Protein AF-A0A933K1U7-F1 (afdb_monomer_lite)

Foldseek 3Di:
DPDDPPDDQWDAAPNFIWGWDAWPDDDQFWTWTWTATPVRDIDIDIDTFNNDPCRVVCVVVSVVVVVVVLVVLVVCVPPPPRDHDGD

pLDDT: mean 86.38, std 14.29, range [32.56, 97.75]

Secondary structure (DSSP, 8-state):
--PPPSS-SEEEETTEEEEEEEEEEE-SSEEEEEEEETTS-EEEEEEE---STTTTTTHHHHHHHHHHHHHHHHHTTTSTTSPPPP-

Sequence (87 aa):
MFGFRTYPDQTTIDGELYRYEKILKEDFFSVNVLYKADSGKRYVLKLSDFRFIFGIFLRPLAMLVSRHEYRIYSMVADIPGVPRLGP

Structure (mmCIF, N/CA/C/O backbone):
data_AF-A0A933K1U7-F1
#
_entry.id   AF-A0A933K1U7-F1
#
loop_
_atom_site.group_PDB
_atom_site.id
_atom_site.type_symbol
_atom_site.label_atom_id
_atom_site.label_alt_id
_atom_site.label_comp_id
_atom_site.label_asym_id
_atom_site.label_entity_id
_atom_site.label_seq_id
_atom_site.pdbx_PDB_ins_code
_atom_site.Cartn_x
_atom_site.Cartn_y
_at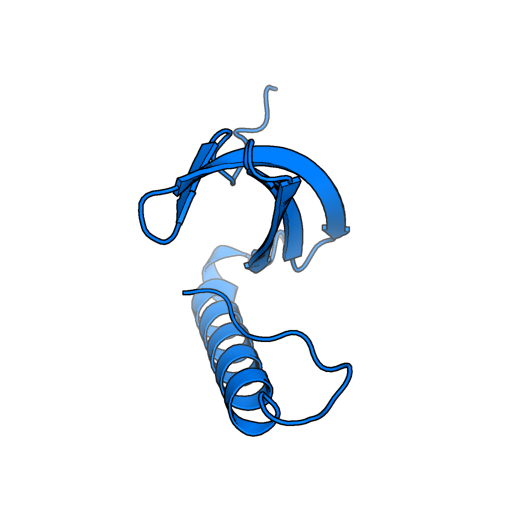om_site.Cartn_z
_atom_site.occupancy
_atom_site.B_iso_or_equiv
_atom_site.auth_seq_id
_atom_site.auth_comp_id
_atom_site.auth_asym_id
_atom_site.auth_atom_id
_atom_site.pdbx_PDB_model_num
ATOM 1 N N . MET A 1 1 ? 22.228 13.760 1.667 1.00 32.56 1 MET A N 1
ATOM 2 C CA . MET A 1 1 ? 21.122 14.248 0.814 1.00 32.56 1 MET A CA 1
ATOM 3 C C . MET A 1 1 ? 19.858 13.572 1.311 1.00 32.56 1 MET A C 1
ATOM 5 O O . MET A 1 1 ? 19.801 12.352 1.258 1.00 32.56 1 MET A O 1
ATOM 9 N N . PHE A 1 2 ? 18.926 14.320 1.906 1.00 34.22 2 PHE A N 1
ATOM 10 C CA . PHE A 1 2 ? 17.664 13.765 2.402 1.00 34.22 2 PHE A CA 1
ATOM 11 C C . PHE A 1 2 ? 16.879 13.217 1.208 1.00 34.22 2 PHE A C 1
ATOM 13 O O . PHE A 1 2 ? 16.379 13.987 0.392 1.00 34.22 2 PHE A O 1
ATOM 20 N N . GLY A 1 3 ? 16.849 11.893 1.053 1.00 42.00 3 GLY A N 1
ATOM 21 C CA . GLY A 1 3 ? 15.989 11.255 0.067 1.00 42.00 3 GLY A CA 1
ATOM 22 C C . GLY A 1 3 ? 14.546 11.567 0.437 1.00 42.00 3 GLY A C 1
ATOM 23 O O . GLY A 1 3 ? 14.117 11.242 1.544 1.00 42.00 3 GLY A O 1
ATOM 24 N N . PHE A 1 4 ? 13.816 12.244 -0.448 1.00 50.75 4 PHE A N 1
ATOM 25 C CA . PHE A 1 4 ? 12.379 12.423 -0.284 1.00 50.75 4 PHE A CA 1
ATOM 26 C C . PHE A 1 4 ? 11.750 11.034 -0.131 1.00 50.75 4 PHE A C 1
ATOM 28 O O . PHE A 1 4 ? 11.923 10.183 -1.004 1.00 50.75 4 PHE A O 1
ATOM 35 N N . ARG A 1 5 ? 11.063 10.782 0.991 1.00 60.44 5 ARG A N 1
ATOM 36 C CA . ARG A 1 5 ? 10.261 9.563 1.140 1.00 60.44 5 ARG A CA 1
ATOM 37 C C . ARG A 1 5 ? 9.231 9.549 0.014 1.00 60.44 5 ARG A C 1
ATOM 39 O O . ARG A 1 5 ? 8.488 10.511 -0.153 1.00 60.44 5 ARG A O 1
ATOM 46 N N . THR A 1 6 ? 9.177 8.462 -0.746 1.00 77.12 6 THR A N 1
ATOM 47 C CA . THR A 1 6 ? 8.211 8.265 -1.840 1.00 77.12 6 THR A CA 1
ATOM 48 C C . THR A 1 6 ? 6.822 7.839 -1.351 1.00 77.12 6 THR A C 1
ATOM 50 O O . THR A 1 6 ? 5.952 7.537 -2.161 1.00 77.12 6 THR A O 1
ATOM 53 N N . TYR A 1 7 ? 6.600 7.809 -0.036 1.00 86.12 7 TYR A N 1
ATOM 54 C CA . TYR A 1 7 ? 5.352 7.414 0.613 1.00 86.12 7 TYR A CA 1
ATOM 55 C C . TYR A 1 7 ? 4.995 8.400 1.737 1.00 86.12 7 TYR A C 1
ATOM 57 O O . TYR A 1 7 ? 5.899 8.962 2.363 1.00 86.12 7 TYR A O 1
ATOM 65 N N . PRO A 1 8 ? 3.697 8.629 2.003 1.00 90.44 8 PRO A N 1
ATOM 66 C CA . PRO A 1 8 ? 3.259 9.623 2.979 1.00 90.44 8 PRO A CA 1
ATOM 67 C C . PRO A 1 8 ? 3.443 9.132 4.423 1.00 90.44 8 PRO A C 1
ATOM 69 O O . PRO A 1 8 ? 3.297 7.946 4.701 1.00 90.44 8 PRO A O 1
ATOM 72 N N . ASP A 1 9 ? 3.690 10.022 5.385 1.00 94.19 9 ASP A N 1
ATOM 73 C CA . ASP A 1 9 ? 3.776 9.622 6.805 1.00 94.19 9 ASP A CA 1
ATOM 74 C C . ASP A 1 9 ? 2.406 9.232 7.398 1.00 94.19 9 ASP A C 1
ATOM 76 O O . ASP A 1 9 ? 2.327 8.530 8.409 1.00 94.19 9 ASP A O 1
ATOM 80 N N . GLN A 1 10 ? 1.317 9.657 6.755 1.00 95.62 10 GLN A N 1
ATOM 81 C CA . GLN A 1 10 ? -0.055 9.314 7.119 1.00 95.62 10 GLN A CA 1
ATOM 82 C C . GLN A 1 10 ? -0.965 9.277 5.886 1.00 95.62 10 GLN A C 1
ATOM 84 O O . GLN A 1 10 ? -0.736 10.003 4.921 1.00 95.62 10 GLN A O 1
ATOM 89 N N . THR A 1 11 ? -2.009 8.456 5.924 1.00 93.94 11 THR A N 1
ATOM 90 C CA . THR A 1 11 ? -3.039 8.371 4.880 1.00 93.94 11 THR A CA 1
ATOM 91 C C . THR A 1 11 ? -4.396 8.060 5.504 1.00 93.94 11 THR A C 1
ATOM 93 O O . THR A 1 11 ? -4.453 7.509 6.602 1.00 93.94 11 THR A O 1
ATOM 96 N N . THR A 1 12 ? -5.484 8.401 4.821 1.00 94.94 12 THR A N 1
ATOM 97 C CA . THR A 1 12 ? -6.844 8.063 5.257 1.00 94.94 12 THR A CA 1
ATOM 98 C C . THR A 1 12 ? -7.378 6.935 4.389 1.00 94.94 12 THR A C 1
ATOM 100 O O . THR A 1 12 ? -7.363 7.042 3.165 1.00 94.94 12 THR A O 1
ATOM 103 N N . ILE A 1 13 ? -7.851 5.864 5.022 1.00 91.88 13 ILE A N 1
ATOM 104 C CA . ILE A 1 13 ? -8.413 4.677 4.369 1.00 91.88 13 ILE A CA 1
ATOM 105 C C . ILE A 1 13 ? -9.794 4.452 4.981 1.00 91.88 13 ILE A C 1
ATOM 107 O O . ILE A 1 13 ? -9.900 4.326 6.199 1.00 91.88 13 ILE A O 1
ATOM 111 N N . ASP A 1 14 ? -10.847 4.471 4.16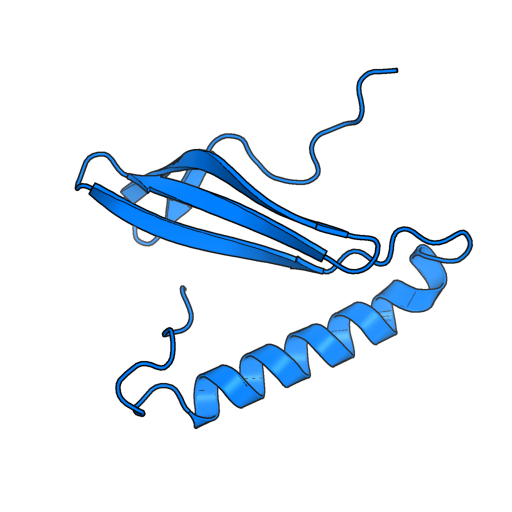2 1.00 91.06 14 ASP A N 1
ATOM 112 C CA . ASP A 1 14 ? -12.248 4.337 4.601 1.00 91.06 14 ASP A CA 1
ATOM 113 C C . ASP A 1 14 ? -12.636 5.274 5.766 1.00 91.06 14 ASP A C 1
ATOM 115 O O . ASP A 1 14 ? -13.357 4.901 6.689 1.00 91.06 14 ASP A O 1
ATOM 119 N N . GLY A 1 15 ? -12.126 6.512 5.744 1.00 93.25 15 GLY A N 1
ATOM 120 C CA . GLY A 1 15 ? -12.390 7.528 6.772 1.00 93.25 15 GLY A CA 1
ATOM 121 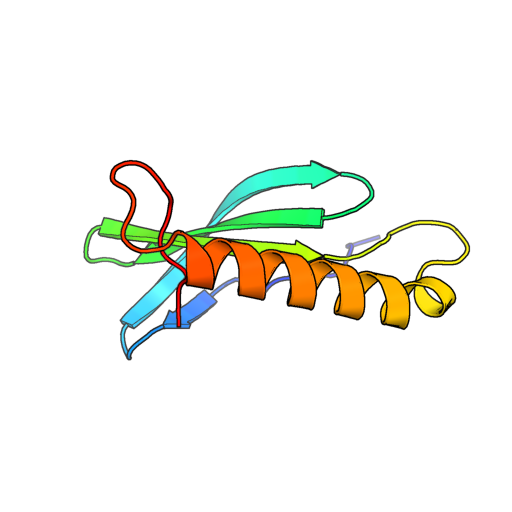C C . GLY A 1 15 ? -11.574 7.382 8.063 1.00 93.25 15 GLY A C 1
ATOM 122 O O . GLY A 1 15 ? -11.671 8.237 8.940 1.00 93.25 15 GLY A O 1
ATOM 123 N N . GLU A 1 16 ? -10.737 6.353 8.178 1.00 96.19 16 GLU A N 1
ATOM 124 C CA . GLU A 1 16 ? -9.858 6.123 9.323 1.00 96.19 16 GLU A CA 1
ATOM 125 C C . GLU A 1 16 ? -8.420 6.564 9.004 1.00 96.19 16 GLU A C 1
ATOM 127 O O . GLU A 1 16 ? -7.918 6.349 7.899 1.00 96.19 16 GLU A O 1
ATOM 132 N N . LEU A 1 17 ? -7.747 7.208 9.964 1.00 97.56 17 LEU A N 1
ATOM 133 C CA . LEU A 1 17 ? -6.375 7.688 9.800 1.00 97.56 17 LEU A CA 1
ATOM 134 C C . LEU A 1 17 ? -5.368 6.572 10.093 1.00 97.56 17 LEU A C 1
ATOM 136 O O . LEU A 1 17 ? -5.350 5.987 11.174 1.00 97.56 17 LEU A O 1
ATOM 140 N N . TYR A 1 18 ? -4.469 6.353 9.145 1.00 97.31 18 TYR A N 1
ATOM 141 C CA . TYR A 1 18 ? -3.393 5.380 9.205 1.00 97.31 18 TYR A CA 1
ATOM 142 C C . TYR A 1 18 ? -2.049 6.099 9.213 1.00 97.31 18 TYR A C 1
ATOM 144 O O . TYR A 1 18 ? -1.792 6.972 8.385 1.00 97.31 18 TYR A O 1
ATOM 152 N N . ARG A 1 19 ? -1.165 5.720 10.137 1.00 97.50 19 ARG A N 1
ATOM 153 C CA . ARG A 1 19 ? 0.180 6.294 10.276 1.00 97.50 19 ARG A CA 1
ATOM 154 C C . ARG A 1 19 ? 1.235 5.283 9.871 1.00 97.50 19 ARG A C 1
ATOM 156 O O . ARG A 1 19 ? 1.071 4.087 10.115 1.00 97.50 19 ARG A O 1
ATOM 163 N N . TYR A 1 20 ? 2.307 5.775 9.262 1.00 96.69 20 TYR A N 1
ATOM 164 C CA . TYR A 1 20 ? 3.489 4.981 8.956 1.00 96.69 20 TYR A CA 1
ATOM 165 C C . TYR A 1 20 ? 3.975 4.257 10.221 1.00 96.69 20 TYR A C 1
ATOM 167 O O . TYR A 1 20 ? 4.226 4.889 11.246 1.00 96.69 20 TYR A O 1
ATOM 175 N N . GLU A 1 21 ? 4.114 2.933 10.145 1.00 96.38 21 GLU A N 1
ATOM 176 C CA . GLU A 1 21 ? 4.679 2.108 11.217 1.00 96.38 21 GLU A CA 1
ATOM 177 C C . GLU A 1 21 ? 6.122 1.725 10.869 1.00 96.38 21 GLU A C 1
ATOM 179 O O . GLU A 1 21 ? 7.046 2.033 11.622 1.00 96.38 21 GLU A O 1
ATOM 184 N N . LYS A 1 22 ? 6.335 1.068 9.720 1.00 95.56 22 LYS A N 1
ATOM 185 C CA . LYS A 1 22 ? 7.668 0.644 9.257 1.00 95.56 22 LYS A CA 1
ATOM 186 C C . LYS A 1 22 ? 7.685 0.222 7.790 1.00 95.56 22 LYS A C 1
ATOM 188 O O . LYS A 1 22 ? 6.655 -0.114 7.214 1.00 95.56 22 LYS A O 1
ATOM 193 N N . ILE A 1 23 ? 8.882 0.132 7.219 1.00 94.94 23 ILE A N 1
ATOM 194 C CA . ILE A 1 23 ? 9.132 -0.592 5.968 1.00 94.94 23 ILE A CA 1
ATOM 195 C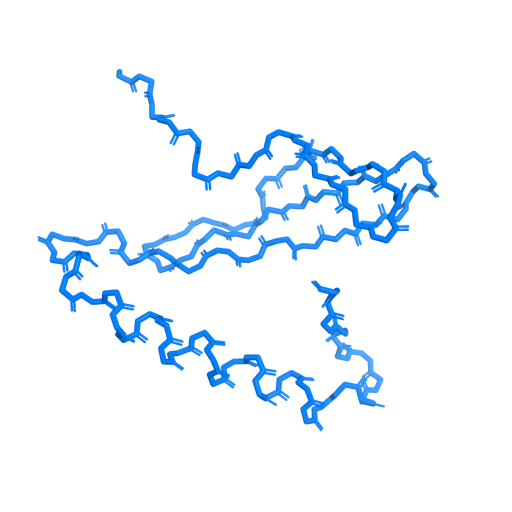 C . ILE A 1 23 ? 9.162 -2.100 6.264 1.00 94.94 23 ILE A C 1
ATOM 197 O O . ILE A 1 23 ? 9.832 -2.542 7.196 1.00 94.94 23 ILE A O 1
ATOM 201 N N . LEU A 1 24 ? 8.441 -2.892 5.470 1.00 95.56 24 LEU A N 1
ATOM 202 C CA . LEU A 1 24 ? 8.499 -4.359 5.499 1.00 95.56 24 LEU A CA 1
ATOM 203 C C . LEU A 1 24 ? 9.483 -4.922 4.476 1.00 95.56 24 LEU A C 1
ATOM 205 O O . LEU A 1 24 ? 10.077 -5.972 4.703 1.00 95.56 24 LEU A O 1
ATOM 209 N N . LYS A 1 25 ? 9.620 -4.243 3.336 1.00 92.06 25 LYS A N 1
ATOM 210 C CA . LYS A 1 25 ? 10.495 -4.638 2.233 1.00 92.06 25 LYS A CA 1
ATOM 211 C C . LYS A 1 25 ? 10.869 -3.411 1.421 1.00 92.06 25 LYS A C 1
ATOM 213 O O . LYS A 1 25 ? 10.001 -2.596 1.117 1.00 92.06 25 LYS A O 1
ATOM 218 N N . GLU A 1 26 ? 12.125 -3.343 1.008 1.00 90.19 26 GLU A N 1
ATOM 219 C CA . GLU A 1 26 ? 12.622 -2.327 0.094 1.00 90.19 26 GLU A CA 1
ATOM 220 C C . GLU A 1 26 ? 13.676 -2.941 -0.833 1.00 90.19 26 GLU A C 1
ATOM 222 O O . GLU A 1 26 ? 14.700 -3.437 -0.371 1.00 90.19 26 GLU A O 1
ATOM 227 N N . ASP A 1 27 ? 13.416 -2.933 -2.139 1.00 87.94 27 ASP A N 1
ATOM 228 C CA . ASP A 1 27 ? 14.373 -3.377 -3.156 1.00 87.94 27 ASP A CA 1
ATOM 229 C C . ASP A 1 27 ? 14.274 -2.527 -4.429 1.00 87.94 27 ASP A C 1
ATOM 231 O O . ASP A 1 27 ? 13.551 -1.532 -4.483 1.00 87.94 27 ASP A O 1
ATOM 235 N N . PHE A 1 28 ? 15.009 -2.897 -5.474 1.00 82.50 28 PHE A N 1
ATOM 236 C CA . PHE A 1 28 ? 15.049 -2.129 -6.716 1.00 82.50 28 PHE A CA 1
ATOM 237 C C . PHE A 1 28 ? 13.715 -2.048 -7.482 1.00 82.50 28 PHE A C 1
ATOM 239 O O . PHE A 1 28 ? 13.624 -1.274 -8.435 1.00 82.50 28 PHE A O 1
ATOM 246 N N . PHE A 1 29 ? 12.707 -2.836 -7.099 1.00 82.56 29 PHE A N 1
ATOM 247 C CA . PHE A 1 29 ? 11.433 -2.946 -7.807 1.00 82.56 29 PHE A CA 1
ATOM 248 C C . PHE A 1 29 ? 10.264 -2.358 -7.020 1.00 82.56 29 PHE A C 1
ATOM 250 O O . PHE A 1 29 ? 9.323 -1.833 -7.617 1.00 82.56 29 PHE A O 1
ATOM 257 N N . SER A 1 30 ? 10.277 -2.482 -5.691 1.00 87.31 30 SER A N 1
ATOM 258 C CA . SER A 1 30 ? 9.178 -1.999 -4.862 1.00 87.31 30 SER A CA 1
ATOM 259 C C . SER A 1 30 ? 9.585 -1.661 -3.433 1.00 87.31 30 SER A C 1
ATOM 261 O O . SER A 1 30 ? 10.560 -2.182 -2.881 1.00 87.31 30 SER A O 1
ATOM 263 N N . VAL A 1 31 ? 8.745 -0.849 -2.796 1.00 91.06 31 VAL A N 1
ATOM 264 C CA . VAL A 1 31 ? 8.719 -0.664 -1.345 1.00 91.06 31 VAL A CA 1
ATOM 265 C C . VAL A 1 31 ? 7.360 -1.102 -0.801 1.00 91.06 31 VAL A C 1
ATOM 267 O O . VAL A 1 31 ? 6.317 -0.764 -1.360 1.00 91.06 31 VAL A O 1
ATOM 270 N N . ASN A 1 32 ? 7.375 -1.878 0.282 1.00 93.31 32 ASN A N 1
ATOM 271 C CA . ASN A 1 32 ? 6.179 -2.276 1.017 1.00 93.31 32 ASN A CA 1
ATOM 272 C C . ASN A 1 32 ? 6.217 -1.603 2.385 1.00 93.31 32 ASN A C 1
ATOM 274 O O . ASN A 1 32 ? 7.104 -1.881 3.197 1.00 93.31 32 ASN A O 1
ATOM 278 N N . VAL A 1 33 ? 5.244 -0.741 2.642 1.00 95.19 33 VAL A N 1
ATOM 279 C CA . VAL A 1 33 ? 5.155 0.076 3.849 1.00 95.19 33 VAL A CA 1
ATOM 280 C C . VAL A 1 33 ? 3.964 -0.382 4.672 1.00 95.19 33 VAL A C 1
ATOM 282 O O . VAL A 1 33 ? 2.861 -0.517 4.151 1.00 95.19 33 VAL A O 1
ATOM 285 N N . LEU A 1 34 ? 4.184 -0.629 5.958 1.00 96.50 34 LEU A N 1
ATOM 286 C CA . LEU A 1 34 ? 3.132 -0.954 6.908 1.00 96.50 34 LEU A CA 1
ATOM 287 C C . LEU A 1 34 ? 2.598 0.330 7.532 1.00 96.50 34 LEU A C 1
ATOM 289 O O . LEU A 1 34 ? 3.368 1.115 8.091 1.00 96.50 34 LEU A O 1
ATOM 293 N N . TYR A 1 35 ? 1.284 0.498 7.476 1.00 97.00 35 TYR A N 1
ATOM 294 C CA . TYR A 1 35 ? 0.565 1.529 8.201 1.00 97.00 35 TYR A CA 1
ATOM 295 C C . TYR A 1 35 ? -0.323 0.914 9.274 1.00 97.00 35 TYR A C 1
ATOM 297 O O . TYR A 1 35 ? -0.846 -0.190 9.105 1.00 97.00 35 TYR A O 1
ATOM 305 N N . LYS A 1 36 ? -0.540 1.667 10.351 1.00 97.75 36 LYS A N 1
ATOM 306 C CA . LYS A 1 36 ? -1.374 1.276 11.485 1.00 97.75 36 LYS A CA 1
ATOM 307 C C . LYS A 1 36 ? -2.354 2.392 11.841 1.00 97.75 36 LYS A C 1
ATOM 309 O O . LYS A 1 36 ? -1.966 3.560 11.858 1.00 97.75 36 LYS A O 1
ATOM 314 N N . ALA A 1 37 ? -3.593 2.022 12.143 1.00 97.00 37 ALA A N 1
ATOM 315 C CA . ALA A 1 37 ? -4.588 2.914 12.727 1.00 97.00 37 ALA A CA 1
ATOM 316 C C . ALA A 1 37 ? -4.708 2.709 14.244 1.00 97.00 37 ALA A C 1
ATOM 318 O O . ALA A 1 37 ? -4.278 1.685 14.788 1.00 97.00 37 ALA A O 1
ATOM 319 N N . ASP A 1 38 ? -5.338 3.664 14.926 1.00 95.25 38 ASP A N 1
ATOM 320 C CA . ASP A 1 38 ? -5.542 3.616 16.379 1.00 95.25 38 ASP A CA 1
ATOM 321 C C . ASP A 1 38 ? -6.434 2.436 16.804 1.00 95.25 38 ASP A C 1
ATOM 323 O O . ASP A 1 38 ? -6.245 1.880 17.885 1.00 95.25 38 ASP A O 1
ATOM 327 N N . SER A 1 39 ? -7.324 1.960 15.921 1.00 95.25 39 SER A N 1
ATOM 328 C CA . SER A 1 39 ? -8.105 0.728 16.127 1.00 95.25 39 SER A CA 1
ATOM 329 C C . SER A 1 39 ? -7.259 -0.552 16.180 1.00 95.25 39 SER A C 1
ATOM 331 O O . SER A 1 39 ? -7.768 -1.624 16.502 1.00 95.25 39 SER A O 1
ATOM 333 N N . GLY A 1 40 ? -5.971 -0.475 15.830 1.00 94.44 40 GLY A N 1
ATOM 334 C CA . GLY A 1 40 ? -5.064 -1.617 15.725 1.00 94.44 40 GLY A CA 1
ATOM 335 C C . GLY A 1 40 ? -5.071 -2.300 14.355 1.00 94.44 40 GLY A C 1
ATOM 336 O O . GLY A 1 40 ? -4.220 -3.164 14.117 1.00 94.44 40 GLY A O 1
ATOM 337 N N . LYS A 1 41 ? -5.966 -1.895 13.440 1.00 94.69 41 LYS A N 1
ATOM 338 C CA . LYS A 1 41 ? -5.941 -2.332 12.038 1.00 94.69 41 LYS A CA 1
ATOM 339 C C . LYS A 1 41 ? -4.646 -1.905 11.357 1.00 94.69 41 LYS A C 1
ATOM 341 O O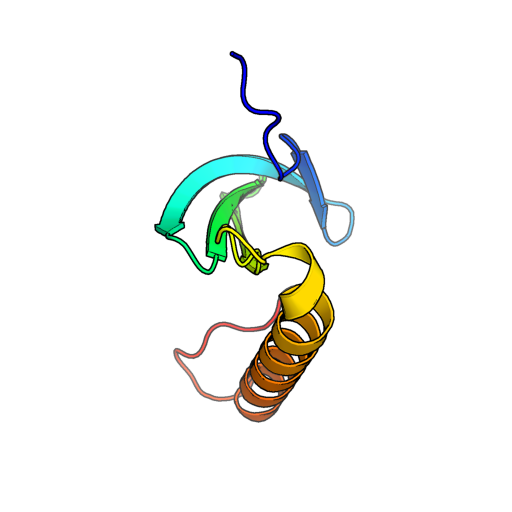 . LYS A 1 41 ? -4.047 -0.878 11.688 1.00 94.69 41 LYS A O 1
ATOM 346 N N . ARG A 1 42 ? -4.225 -2.702 10.377 1.00 95.50 42 ARG A N 1
ATOM 347 C CA . ARG A 1 42 ? -3.017 -2.456 9.593 1.00 95.50 42 ARG A CA 1
ATOM 348 C C . ARG A 1 42 ? -3.265 -2.670 8.112 1.00 95.50 42 ARG A C 1
ATOM 350 O O . ARG A 1 42 ? -3.944 -3.621 7.739 1.00 95.50 42 ARG A O 1
ATOM 357 N N . TYR A 1 43 ? -2.635 -1.829 7.302 1.00 95.75 43 TYR A N 1
ATOM 358 C CA . TYR A 1 43 ? -2.596 -1.960 5.850 1.00 95.75 43 TYR A CA 1
ATOM 359 C C . TYR A 1 43 ? -1.157 -1.945 5.356 1.00 95.75 43 TYR A C 1
ATOM 361 O O . TYR A 1 43 ? -0.299 -1.261 5.915 1.00 95.75 43 TYR A O 1
ATOM 369 N N . VAL A 1 44 ? -0.902 -2.693 4.285 1.00 95.19 44 VAL A N 1
ATOM 370 C CA . VAL A 1 44 ? 0.367 -2.641 3.561 1.00 95.19 44 VAL A CA 1
ATOM 371 C C . VAL A 1 44 ? 0.158 -1.837 2.287 1.00 95.19 44 VAL A C 1
ATOM 373 O O . VAL A 1 44 ? -0.600 -2.248 1.413 1.00 95.19 44 VAL A O 1
ATOM 376 N N . LEU A 1 45 ? 0.863 -0.717 2.166 1.00 93.19 45 LEU A N 1
ATOM 377 C CA . LEU A 1 45 ? 0.986 0.020 0.917 1.00 93.19 45 LEU A CA 1
ATOM 378 C C . LEU A 1 45 ? 2.176 -0.540 0.139 1.00 93.19 45 LEU A C 1
ATOM 380 O O . LEU A 1 45 ? 3.320 -0.438 0.586 1.00 93.19 45 LEU A O 1
ATOM 384 N N . LYS A 1 46 ? 1.910 -1.119 -1.031 1.00 91.94 46 LYS A N 1
ATOM 385 C CA . LYS A 1 46 ? 2.946 -1.546 -1.973 1.00 91.94 46 LYS A CA 1
ATOM 386 C C . LYS A 1 46 ? 3.080 -0.510 -3.081 1.00 91.94 46 LYS A C 1
ATOM 388 O O . LYS A 1 46 ? 2.140 -0.281 -3.835 1.00 91.94 46 LYS A O 1
ATOM 393 N N . LEU A 1 47 ? 4.258 0.093 -3.186 1.00 88.19 47 LEU A N 1
ATOM 394 C CA . LEU A 1 47 ? 4.604 1.018 -4.260 1.00 88.19 47 LEU A CA 1
ATOM 395 C C . LEU A 1 47 ? 5.628 0.354 -5.174 1.00 88.19 47 LEU A C 1
ATOM 397 O O . LEU A 1 47 ? 6.726 0.008 -4.735 1.00 88.19 47 LEU A O 1
ATOM 401 N N . SER A 1 48 ? 5.260 0.183 -6.439 1.00 85.75 48 SER A N 1
ATOM 402 C CA . SER A 1 48 ? 6.161 -0.283 -7.490 1.00 85.75 48 SER A CA 1
ATOM 403 C C . SER A 1 48 ? 6.940 0.906 -8.045 1.00 85.75 48 SER A C 1
ATOM 405 O O . SER A 1 48 ? 6.351 1.804 -8.647 1.00 85.75 48 SER A O 1
ATOM 407 N N . ASP A 1 49 ? 8.256 0.909 -7.865 1.00 73.31 49 ASP A N 1
ATOM 408 C CA . ASP A 1 49 ? 9.148 1.919 -8.430 1.00 73.31 49 ASP A CA 1
ATOM 409 C C . ASP A 1 49 ? 10.447 1.241 -8.874 1.00 73.31 49 ASP A C 1
ATOM 411 O O . ASP A 1 49 ? 11.200 0.705 -8.059 1.00 73.31 49 ASP A O 1
ATOM 415 N N . PHE A 1 50 ? 10.687 1.224 -10.187 1.00 70.94 50 PHE A N 1
ATOM 416 C CA . PHE A 1 50 ? 11.852 0.580 -10.791 1.00 70.94 50 PHE A CA 1
ATOM 417 C C . PHE A 1 50 ? 13.033 1.546 -10.708 1.00 70.94 50 PHE A C 1
ATOM 419 O O . PHE A 1 50 ? 13.312 2.293 -11.648 1.00 70.94 50 PHE A O 1
ATOM 426 N N . ARG A 1 51 ? 13.734 1.534 -9.572 1.00 65.06 51 ARG A N 1
ATOM 427 C CA . ARG A 1 51 ? 14.801 2.488 -9.211 1.00 65.06 51 ARG A CA 1
ATOM 428 C C . ARG A 1 51 ? 16.141 2.221 -9.922 1.00 65.06 51 ARG A C 1
ATOM 430 O O . ARG A 1 51 ? 17.205 2.336 -9.322 1.00 65.06 51 ARG A O 1
ATOM 437 N N . PHE A 1 52 ? 16.103 1.861 -11.206 1.00 64.00 52 PHE A N 1
ATOM 438 C CA . PHE A 1 52 ? 17.281 1.635 -12.057 1.00 64.00 52 PHE A CA 1
ATOM 439 C C . PHE A 1 52 ? 17.581 2.848 -12.960 1.00 64.00 52 PHE A C 1
ATOM 441 O O . PHE A 1 52 ? 16.733 3.720 -13.134 1.00 64.00 52 PHE A O 1
ATOM 448 N N . ILE A 1 53 ? 18.764 2.884 -13.594 1.00 56.12 53 ILE A N 1
ATOM 449 C CA . ILE A 1 53 ? 19.294 3.986 -14.444 1.00 56.12 53 ILE A CA 1
ATOM 450 C C . ILE A 1 53 ? 18.399 4.321 -15.676 1.00 56.12 53 ILE A C 1
ATOM 452 O O . ILE A 1 53 ? 18.613 5.315 -16.359 1.00 56.12 53 ILE A O 1
ATOM 456 N N . PHE A 1 54 ? 17.309 3.577 -15.899 1.00 58.66 54 PHE A N 1
ATOM 457 C CA . PHE A 1 54 ? 16.265 3.846 -16.902 1.00 58.66 54 PHE A CA 1
ATOM 458 C C . PHE A 1 54 ? 14.840 3.899 -16.313 1.00 58.66 54 PHE A C 1
ATOM 460 O O . PHE A 1 54 ? 13.862 3.701 -17.033 1.00 58.66 54 PHE A O 1
ATOM 467 N N . GLY A 1 55 ? 14.692 4.155 -15.009 1.00 62.88 55 GLY A N 1
ATOM 468 C CA . GLY A 1 55 ? 13.437 3.983 -14.264 1.00 62.88 55 GLY A CA 1
ATOM 469 C C . GLY A 1 55 ? 12.219 4.693 -14.860 1.00 62.88 55 GLY A C 1
ATOM 470 O O . GLY A 1 55 ? 11.119 4.148 -14.833 1.00 62.88 55 GLY A O 1
ATOM 471 N N . ILE A 1 56 ? 12.401 5.857 -15.498 1.00 67.00 56 ILE A N 1
ATOM 472 C CA . ILE A 1 56 ? 11.304 6.560 -16.181 1.00 67.00 56 ILE A CA 1
ATOM 473 C C . ILE A 1 56 ? 10.787 5.809 -17.417 1.00 67.00 56 ILE A C 1
ATOM 475 O O . ILE A 1 56 ? 9.577 5.751 -17.628 1.00 67.00 56 ILE A O 1
ATOM 479 N N . PHE A 1 57 ? 11.676 5.174 -18.187 1.00 75.62 57 PHE A N 1
ATOM 480 C CA . PHE A 1 57 ? 11.316 4.392 -19.374 1.00 75.62 57 PHE A CA 1
ATOM 481 C C . PHE A 1 57 ? 10.584 3.101 -19.006 1.00 75.62 57 PHE A C 1
ATOM 483 O O . PHE A 1 57 ? 9.784 2.596 -19.788 1.00 75.62 57 PHE A O 1
ATOM 490 N N . LEU A 1 58 ? 10.813 2.594 -17.793 1.00 78.69 58 LEU A N 1
ATOM 491 C CA . LEU A 1 58 ? 10.153 1.397 -17.281 1.00 78.69 58 LEU A CA 1
ATOM 492 C C . LEU A 1 58 ? 8.832 1.690 -16.558 1.00 78.69 58 LEU A C 1
ATOM 494 O O . LEU A 1 58 ? 8.129 0.749 -16.204 1.00 78.69 58 LEU A O 1
ATOM 498 N N . ARG A 1 59 ? 8.425 2.955 -16.376 1.00 79.25 59 ARG A N 1
ATOM 499 C CA . ARG A 1 59 ? 7.145 3.299 -15.719 1.00 79.25 59 ARG A CA 1
ATOM 500 C C . ARG A 1 59 ? 5.913 2.659 -16.373 1.00 79.25 59 ARG A C 1
ATOM 502 O O . ARG A 1 59 ? 5.067 2.159 -15.632 1.00 79.25 59 ARG A O 1
ATOM 509 N N . PRO A 1 60 ? 5.775 2.610 -17.715 1.00 84.94 60 PRO A N 1
ATOM 510 C CA . PRO A 1 60 ? 4.650 1.912 -18.335 1.00 84.94 60 PRO A CA 1
ATOM 511 C C . PRO A 1 60 ? 4.647 0.418 -17.999 1.00 84.94 60 PRO A C 1
ATOM 513 O O . PRO A 1 60 ? 3.596 -0.136 -17.685 1.00 84.94 60 PRO A O 1
ATOM 516 N N . LEU A 1 61 ? 5.822 -0.219 -17.989 1.00 85.25 61 LEU A N 1
ATOM 517 C CA . LEU A 1 61 ? 5.967 -1.617 -17.587 1.00 85.25 61 LEU A CA 1
ATOM 518 C C . LEU A 1 61 ? 5.616 -1.808 -16.105 1.00 85.25 61 LEU A C 1
ATOM 520 O O . LEU A 1 61 ? 4.887 -2.735 -15.769 1.00 85.25 61 LEU A O 1
ATOM 524 N N . ALA A 1 62 ? 6.045 -0.892 -15.237 1.00 84.31 62 ALA A N 1
ATOM 525 C CA . ALA A 1 62 ? 5.698 -0.890 -13.820 1.00 84.31 62 ALA A CA 1
ATOM 526 C C . ALA A 1 62 ? 4.186 -0.845 -13.598 1.00 84.31 62 ALA A C 1
ATOM 528 O O . ALA A 1 62 ? 3.639 -1.602 -12.794 1.00 84.31 62 ALA A O 1
ATOM 529 N N . MET A 1 63 ? 3.502 0.007 -14.360 1.00 88.06 63 MET A N 1
ATOM 530 C CA . MET A 1 63 ? 2.051 0.121 -14.341 1.00 88.06 63 MET A CA 1
ATOM 531 C C . MET A 1 63 ? 1.382 -1.157 -14.861 1.00 88.06 63 MET A C 1
ATOM 533 O O . MET A 1 63 ? 0.413 -1.611 -14.258 1.00 88.06 63 MET A O 1
ATOM 537 N N . LEU A 1 64 ? 1.888 -1.760 -15.942 1.00 90.94 64 LEU A N 1
ATOM 538 C CA . LEU A 1 64 ? 1.361 -3.024 -16.471 1.00 90.94 64 LEU A CA 1
ATOM 539 C C . LEU A 1 64 ? 1.499 -4.167 -15.460 1.00 90.94 64 LEU A C 1
ATOM 541 O O . LEU A 1 64 ? 0.519 -4.866 -15.205 1.00 90.94 64 LEU A O 1
ATOM 545 N N . VAL A 1 65 ? 2.675 -4.319 -14.846 1.00 89.31 65 VAL A N 1
ATOM 546 C CA . VAL A 1 65 ? 2.926 -5.328 -13.804 1.00 89.31 65 VAL A CA 1
ATOM 547 C C . VAL A 1 65 ? 2.021 -5.091 -12.598 1.00 89.31 65 VAL A C 1
ATOM 549 O O . VAL A 1 65 ? 1.373 -6.023 -12.135 1.00 89.31 65 VAL A O 1
ATOM 552 N N . SER A 1 66 ? 1.896 -3.844 -12.139 1.00 90.69 66 SER A N 1
ATOM 553 C CA . SER A 1 66 ? 1.042 -3.510 -10.991 1.00 90.69 66 SER A CA 1
ATOM 554 C C . SER A 1 66 ? -0.441 -3.771 -11.284 1.00 90.69 66 SER A C 1
ATOM 556 O O . SER A 1 66 ? -1.151 -4.308 -10.440 1.00 90.69 66 SER A O 1
ATOM 558 N N . ARG A 1 67 ? -0.914 -3.471 -12.503 1.00 92.31 67 ARG A N 1
ATOM 559 C CA . ARG A 1 67 ? -2.281 -3.802 -12.945 1.00 92.31 67 ARG A CA 1
ATOM 560 C C . ARG A 1 67 ? -2.511 -5.308 -13.010 1.00 92.31 67 ARG A C 1
ATOM 562 O O . ARG A 1 67 ? -3.576 -5.777 -12.618 1.00 92.31 67 ARG A O 1
ATOM 569 N N . HIS A 1 68 ? -1.534 -6.057 -13.518 1.00 94.00 68 HIS A N 1
ATOM 570 C CA . HIS A 1 68 ? -1.609 -7.512 -13.555 1.00 94.00 68 HIS A CA 1
ATOM 571 C C . HIS A 1 68 ? -1.670 -8.093 -12.138 1.00 94.00 68 HIS A C 1
ATOM 573 O O . HIS A 1 68 ? -2.559 -8.890 -11.857 1.00 94.00 68 HIS A O 1
ATOM 579 N N . GLU A 1 69 ? -0.802 -7.638 -11.232 1.00 92.25 69 GLU A N 1
ATOM 580 C CA . GLU A 1 69 ? -0.813 -8.044 -9.825 1.00 92.25 69 GLU A CA 1
ATOM 581 C C . GLU A 1 69 ? -2.166 -7.748 -9.166 1.00 92.25 69 GLU A C 1
ATOM 583 O O . GLU A 1 69 ? -2.761 -8.640 -8.564 1.00 92.25 69 GLU A O 1
ATOM 588 N N . TYR A 1 70 ? -2.706 -6.541 -9.356 1.00 93.06 70 TYR A N 1
ATOM 589 C CA . TYR A 1 70 ? -4.022 -6.170 -8.832 1.00 93.06 70 TYR A CA 1
ATOM 590 C C . TYR A 1 70 ? -5.132 -7.091 -9.362 1.00 93.06 70 TYR A C 1
ATOM 592 O O . TYR A 1 70 ? -5.988 -7.548 -8.603 1.00 93.06 70 TYR A O 1
ATOM 600 N N . ARG A 1 71 ? -5.098 -7.426 -10.659 1.00 94.81 71 ARG A N 1
ATOM 601 C CA . ARG A 1 71 ? -6.055 -8.362 -11.264 1.00 94.81 71 ARG A CA 1
ATOM 602 C C . ARG A 1 71 ? -5.957 -9.751 -10.638 1.00 94.81 71 ARG A C 1
ATOM 604 O O . ARG A 1 71 ? -6.992 -10.337 -10.341 1.00 94.81 71 ARG A O 1
ATOM 611 N N . ILE A 1 72 ? -4.746 -10.265 -10.422 1.00 95.06 72 ILE A N 1
ATOM 612 C CA . ILE A 1 72 ? -4.543 -11.572 -9.789 1.00 95.06 72 ILE A CA 1
ATOM 613 C C . ILE A 1 72 ? -5.097 -11.566 -8.367 1.00 95.06 72 ILE A C 1
ATOM 615 O O . ILE A 1 72 ? -5.937 -12.406 -8.064 1.00 95.06 72 ILE A O 1
ATOM 619 N N . TYR A 1 73 ? -4.719 -10.595 -7.530 1.00 94.31 73 TYR A N 1
ATOM 620 C CA . TYR A 1 73 ? -5.245 -10.498 -6.164 1.00 94.31 73 TYR A CA 1
ATOM 621 C C . TYR A 1 73 ? -6.770 -10.366 -6.125 1.00 94.31 73 TYR A C 1
ATOM 623 O O . TYR A 1 73 ? -7.405 -10.958 -5.258 1.00 94.31 73 TYR A O 1
ATOM 631 N N . SER A 1 74 ? -7.367 -9.661 -7.090 1.00 93.81 74 SER A N 1
ATOM 632 C CA . SER A 1 74 ? -8.827 -9.587 -7.226 1.00 93.81 74 SER A CA 1
ATOM 633 C C . SER A 1 74 ? -9.444 -10.958 -7.525 1.00 93.81 74 SER A C 1
ATOM 635 O O . SER A 1 74 ? -10.465 -11.312 -6.950 1.00 93.81 74 SER A O 1
ATOM 637 N N . MET A 1 75 ? -8.819 -11.749 -8.405 1.00 95.75 75 MET A N 1
ATOM 638 C CA . MET A 1 75 ? -9.305 -13.082 -8.788 1.00 95.75 75 MET A CA 1
ATOM 639 C C . MET A 1 75 ? -9.211 -14.111 -7.657 1.00 95.75 75 MET A C 1
ATOM 641 O O . MET A 1 75 ? -9.968 -15.077 -7.658 1.00 95.75 75 MET A O 1
ATOM 645 N N . VAL A 1 76 ? -8.277 -13.931 -6.720 1.00 95.94 76 VAL A N 1
ATOM 646 C CA . VAL A 1 76 ? -8.037 -14.870 -5.612 1.00 95.94 76 VAL A CA 1
ATOM 647 C C . VAL A 1 76 ? -8.492 -14.339 -4.247 1.00 95.94 76 VAL A C 1
ATOM 649 O O . VAL A 1 76 ? -8.155 -14.931 -3.224 1.00 95.94 76 VAL A O 1
ATOM 652 N N . ALA A 1 77 ? -9.262 -13.247 -4.209 1.00 94.75 77 ALA A N 1
ATOM 653 C CA . ALA A 1 77 ? -9.642 -12.554 -2.973 1.00 94.75 77 ALA A CA 1
ATOM 654 C C . ALA A 1 77 ? -10.467 -13.410 -1.989 1.00 94.75 77 ALA A C 1
ATOM 656 O O . ALA A 1 77 ? -10.443 -13.158 -0.781 1.00 94.75 77 ALA A O 1
ATOM 657 N N . ASP A 1 78 ? -11.169 -14.426 -2.498 1.00 95.38 78 ASP A N 1
ATOM 658 C CA . ASP A 1 78 ? -12.014 -15.324 -1.704 1.00 95.38 78 ASP A CA 1
ATOM 659 C C . ASP A 1 78 ? -11.259 -16.542 -1.145 1.00 95.38 78 ASP A C 1
ATOM 661 O O . ASP A 1 78 ? -11.823 -17.324 -0.379 1.00 95.38 78 ASP A O 1
ATOM 665 N N . ILE A 1 79 ? -9.978 -16.718 -1.496 1.00 96.75 79 ILE A N 1
ATOM 666 C CA . ILE A 1 79 ? -9.173 -17.847 -1.021 1.00 96.75 79 ILE A CA 1
ATOM 667 C C . ILE A 1 79 ? -8.681 -17.567 0.411 1.00 96.75 79 ILE A C 1
ATOM 669 O O . ILE A 1 79 ? -7.963 -16.586 0.635 1.00 96.75 79 ILE A O 1
ATOM 673 N N . PRO A 1 80 ? -8.994 -18.430 1.400 1.00 96.06 80 PRO A N 1
ATOM 674 C CA . PRO A 1 80 ? -8.499 -18.268 2.763 1.00 96.06 80 PRO A CA 1
ATOM 675 C C . PRO A 1 80 ? -6.969 -18.200 2.821 1.00 96.06 80 PRO A C 1
ATOM 677 O O . PRO A 1 80 ? -6.272 -19.007 2.212 1.00 96.06 80 PRO A O 1
ATOM 680 N N . GLY A 1 81 ? -6.443 -17.239 3.582 1.00 92.81 81 GLY A N 1
ATOM 681 C CA . GLY A 1 81 ? -5.000 -17.014 3.720 1.00 92.81 81 GLY A CA 1
ATOM 682 C C . GLY A 1 81 ? -4.382 -16.125 2.636 1.00 92.81 81 GLY A C 1
ATOM 683 O O . GLY A 1 81 ?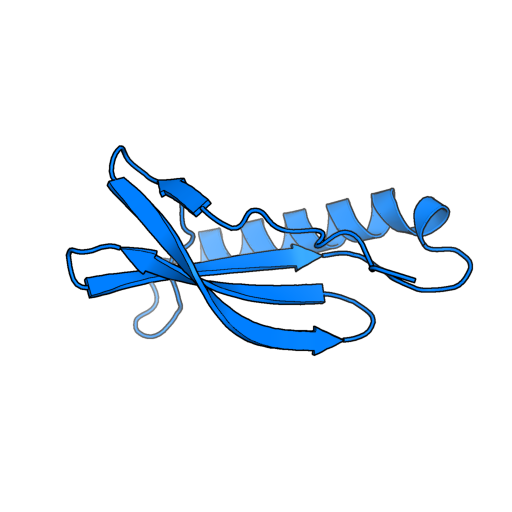 -3.246 -15.687 2.809 1.00 92.81 81 GLY A O 1
ATOM 684 N N . VAL A 1 82 ? -5.116 -15.790 1.569 1.00 93.62 82 VAL A N 1
ATOM 685 C CA . VAL A 1 82 ? -4.690 -14.769 0.606 1.00 93.62 82 VAL A CA 1
ATOM 686 C C . VAL A 1 82 ? -5.059 -13.375 1.135 1.00 93.62 82 VAL A C 1
ATOM 688 O O . VAL A 1 82 ? -6.204 -13.154 1.536 1.00 93.62 82 VAL A O 1
ATOM 691 N N . PRO A 1 83 ? -4.118 -12.411 1.158 1.00 90.88 83 PRO A N 1
ATOM 692 C CA . PRO A 1 83 ? -4.428 -11.034 1.524 1.00 90.88 83 PRO A CA 1
ATOM 693 C C . PRO A 1 83 ? -5.472 -10.422 0.588 1.00 90.88 83 PRO A C 1
ATOM 695 O O . PRO A 1 83 ? -5.343 -10.493 -0.634 1.00 90.88 83 PRO A O 1
ATOM 698 N N . ARG A 1 84 ? -6.481 -9.766 1.165 1.00 90.75 84 ARG A N 1
ATOM 699 C CA . ARG A 1 84 ? -7.436 -8.965 0.394 1.00 90.75 84 ARG A CA 1
ATOM 700 C C . ARG A 1 84 ? -6.783 -7.667 -0.062 1.00 90.75 84 ARG A C 1
ATOM 702 O O . ARG A 1 84 ? -5.941 -7.109 0.644 1.00 90.75 84 ARG A O 1
ATOM 709 N N . LEU A 1 85 ? -7.208 -7.178 -1.222 1.00 90.56 85 LEU A N 1
ATOM 710 C CA . LEU A 1 85 ? -6.862 -5.831 -1.657 1.00 90.56 85 LEU A CA 1
ATOM 711 C C . LEU A 1 85 ? -7.478 -4.818 -0.691 1.00 90.56 85 LEU A C 1
ATOM 713 O O . LEU A 1 85 ? -8.627 -4.967 -0.273 1.00 90.56 85 LEU A O 1
ATOM 717 N N . GLY A 1 86 ? -6.679 -3.816 -0.326 1.00 80.38 86 GLY A N 1
ATOM 718 C CA . GLY A 1 86 ? -7.207 -2.602 0.284 1.00 80.38 86 GLY A CA 1
ATOM 719 C C . GLY A 1 86 ? -8.015 -1.788 -0.733 1.00 80.38 86 GLY A C 1
ATOM 720 O O . GLY A 1 86 ? -7.984 -2.113 -1.927 1.00 80.38 86 GLY A O 1
ATOM 721 N N . PRO A 1 87 ? -8.744 -0.768 -0.262 1.00 74.69 87 PRO A N 1
ATOM 722 C CA . PRO A 1 87 ? -9.474 0.149 -1.134 1.00 74.69 87 PRO A CA 1
ATOM 723 C C . PRO A 1 87 ? -8.545 0.951 -2.060 1.00 74.69 87 PRO A C 1
ATOM 725 O O . PRO A 1 87 ? -7.328 1.056 -1.768 1.00 74.69 87 PRO A O 1
#

Radius of gyration: 14.53 Å; chains: 1; bounding box: 34×32×36 Å